Protein AF-A0A2D4WVD5-F1 (afdb_monomer_lite)

Radius of gyration: 15.57 Å; chains: 1; bounding box: 39×31×41 Å

Secondary structure (DSSP, 8-state):
-HHHHHHHHHHHHHH-BSSSSSS-BEEEEEEEEEEEESSTT-TTS-EEEEEEEEEEEEESSHHHHHHHHHHHHHSHHHHHHHHHHHHHH-S----S-------

Foldseek 3Di:
DVVLVVVVVVLC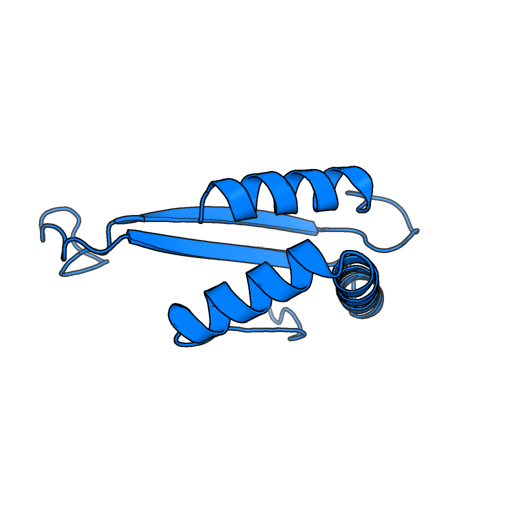VVAEDCDDDDAFHWVDWDKDKDFAAPDPVDPPRDGPPDMDIDIDTDGPDLVRLVVSVVSCVVVVVSVVVVVVCCVVPPPDDDGSDDDPDDD

Structure (mmCIF, N/CA/C/O backbone):
data_AF-A0A2D4WVD5-F1
#
_entry.id   AF-A0A2D4WVD5-F1
#
loop_
_atom_site.group_PDB
_atom_site.id
_atom_site.type_symbol
_atom_site.label_atom_id
_atom_site.label_alt_id
_atom_site.label_comp_id
_atom_site.label_asym_id
_atom_site.label_entity_id
_atom_site.label_seq_id
_atom_site.pdbx_PDB_ins_code
_atom_site.Cartn_x
_atom_site.Cartn_y
_atom_site.Cartn_z
_atom_site.occupancy
_atom_site.B_iso_or_equiv
_atom_site.auth_seq_id
_atom_site.auth_comp_id
_atom_site.auth_asym_id
_atom_site.auth_atom_id
_atom_site.pdbx_PDB_model_num
ATOM 1 N N . MET A 1 1 ? 0.119 10.874 7.615 1.00 92.88 1 MET A N 1
ATOM 2 C CA . MET A 1 1 ? -0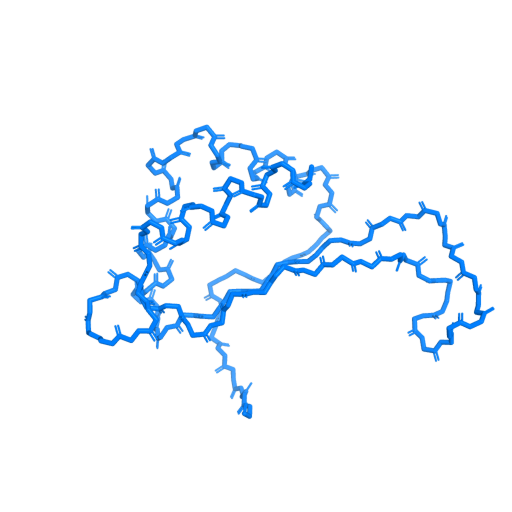.492 9.645 7.068 1.00 92.88 1 MET A CA 1
ATOM 3 C C . MET A 1 1 ? -1.086 9.939 5.703 1.00 92.88 1 MET A C 1
ATOM 5 O O . MET A 1 1 ? -0.572 9.413 4.736 1.00 92.88 1 MET A O 1
ATOM 9 N N . GLU A 1 2 ? -2.069 10.838 5.591 1.00 94.94 2 GLU A N 1
ATOM 10 C CA . GLU A 1 2 ? -2.646 11.220 4.285 1.00 94.94 2 GLU A CA 1
ATOM 11 C C . GLU A 1 2 ? -1.606 11.803 3.317 1.00 94.94 2 GLU A C 1
ATOM 13 O O . GLU A 1 2 ? -1.479 11.304 2.209 1.00 94.94 2 GLU A O 1
ATOM 18 N N . SER A 1 3 ? -0.757 12.729 3.775 1.00 96.94 3 SER A N 1
ATOM 19 C CA . SER A 1 3 ? 0.356 13.276 2.975 1.00 96.94 3 SER A CA 1
ATOM 20 C C . SER A 1 3 ? 1.318 12.210 2.426 1.00 96.94 3 SER A C 1
ATOM 22 O O . SER A 1 3 ? 1.836 12.333 1.316 1.00 96.94 3 SER A O 1
ATOM 24 N N . PHE A 1 4 ? 1.560 11.150 3.205 1.00 97.88 4 PHE A N 1
ATOM 25 C CA . PHE A 1 4 ? 2.380 10.023 2.771 1.00 97.88 4 PHE A CA 1
ATOM 26 C C . PHE A 1 4 ? 1.673 9.257 1.650 1.00 97.88 4 PHE A C 1
ATOM 28 O O . PHE A 1 4 ? 2.291 8.975 0.629 1.00 97.88 4 PHE A O 1
ATOM 35 N N . PHE A 1 5 ? 0.377 8.968 1.802 1.00 97.88 5 PHE A N 1
ATOM 36 C CA . PHE A 1 5 ? -0.393 8.272 0.771 1.00 97.88 5 PHE A CA 1
ATOM 37 C C . PHE A 1 5 ? -0.554 9.092 -0.510 1.00 97.88 5 PHE A C 1
ATOM 39 O O . PHE A 1 5 ? -0.463 8.510 -1.582 1.00 97.88 5 PHE A O 1
ATOM 46 N N . GLU A 1 6 ? -0.694 10.417 -0.433 1.00 97.94 6 GLU A N 1
ATOM 47 C CA . GLU A 1 6 ? -0.677 11.295 -1.615 1.00 97.94 6 GLU A CA 1
ATOM 48 C C . GLU A 1 6 ? 0.658 11.196 -2.369 1.00 97.94 6 GLU A C 1
ATOM 50 O O . GLU A 1 6 ? 0.693 11.038 -3.591 1.00 97.94 6 GLU A O 1
ATOM 55 N N . THR A 1 7 ? 1.771 11.230 -1.631 1.00 98.06 7 THR A N 1
ATOM 56 C CA . THR A 1 7 ? 3.116 11.078 -2.204 1.00 98.06 7 THR A CA 1
ATOM 57 C C . THR A 1 7 ? 3.302 9.684 -2.807 1.00 98.06 7 THR A C 1
ATOM 59 O O . THR A 1 7 ? 3.850 9.541 -3.901 1.00 98.06 7 THR A O 1
ATOM 62 N N . HIS A 1 8 ? 2.812 8.653 -2.117 1.00 98.31 8 HIS A N 1
ATOM 63 C CA . HIS A 1 8 ? 2.893 7.272 -2.568 1.00 98.31 8 HIS A CA 1
ATOM 64 C C . HIS A 1 8 ? 2.039 7.026 -3.819 1.00 98.31 8 HIS A C 1
ATOM 66 O O . HIS A 1 8 ? 2.501 6.393 -4.763 1.00 98.31 8 HIS A O 1
ATOM 72 N N . GLU A 1 9 ? 0.825 7.570 -3.880 1.00 98.19 9 GLU A N 1
ATOM 73 C CA . GLU A 1 9 ? -0.040 7.483 -5.058 1.00 98.19 9 GLU A CA 1
ATOM 74 C C . GLU A 1 9 ? 0.609 8.158 -6.272 1.00 98.19 9 GLU A C 1
ATOM 76 O O . GLU A 1 9 ? 0.615 7.586 -7.364 1.00 98.19 9 GLU A O 1
ATOM 81 N N . ALA A 1 10 ? 1.199 9.344 -6.093 1.00 98.31 10 ALA A N 1
ATOM 82 C CA . ALA A 1 10 ? 1.921 10.028 -7.163 1.00 98.31 10 ALA A CA 1
ATOM 83 C C . ALA A 1 10 ? 3.075 9.168 -7.704 1.00 98.31 10 ALA A C 1
ATOM 85 O O . ALA A 1 10 ? 3.219 9.025 -8.919 1.00 98.31 10 ALA A O 1
ATOM 86 N N . PHE A 1 11 ? 3.839 8.530 -6.813 1.00 98.44 11 PHE A N 1
ATOM 87 C CA . PHE A 1 11 ? 4.874 7.564 -7.180 1.00 98.44 11 PHE A CA 1
ATOM 88 C C . PHE A 1 11 ? 4.312 6.376 -7.976 1.00 98.44 11 PHE A C 1
ATOM 90 O O . PHE A 1 11 ? 4.877 6.019 -9.013 1.00 98.44 11 PHE A O 1
ATOM 97 N N . MET A 1 12 ? 3.196 5.786 -7.537 1.00 98.38 12 MET A N 1
ATOM 98 C CA . MET A 1 12 ? 2.564 4.666 -8.241 1.00 98.38 12 MET A CA 1
ATOM 99 C C . MET A 1 12 ? 2.145 5.069 -9.656 1.00 98.38 12 MET A C 1
ATOM 101 O O . MET A 1 12 ? 2.478 4.379 -10.613 1.00 98.38 12 MET A O 1
ATOM 105 N N . ARG A 1 13 ? 1.488 6.225 -9.807 1.00 98.19 13 ARG A N 1
ATOM 106 C CA . ARG A 1 13 ? 1.047 6.747 -11.113 1.00 98.19 13 ARG A CA 1
ATOM 107 C C . ARG A 1 13 ? 2.200 7.078 -12.055 1.00 98.19 13 ARG A C 1
ATOM 109 O O . ARG A 1 13 ? 2.041 6.963 -13.264 1.00 98.19 13 ARG A O 1
ATOM 116 N N . GLU A 1 14 ? 3.332 7.518 -11.517 1.00 98.19 14 GLU A N 1
ATOM 117 C CA . GLU A 1 14 ? 4.522 7.851 -12.302 1.00 98.19 14 GLU A CA 1
ATOM 118 C C . GLU A 1 14 ? 5.244 6.600 -12.820 1.00 98.19 14 GLU A C 1
ATOM 120 O O . GLU A 1 14 ? 5.820 6.629 -13.906 1.00 98.19 14 GLU A O 1
ATOM 125 N N . THR A 1 15 ? 5.249 5.515 -12.042 1.00 98.19 15 THR A N 1
ATOM 126 C CA . THR A 1 15 ? 6.201 4.411 -12.240 1.00 98.19 15 THR A CA 1
ATOM 127 C C . THR A 1 15 ? 5.576 3.056 -12.558 1.00 98.19 15 THR A C 1
ATOM 129 O O . THR A 1 15 ? 6.302 2.157 -12.979 1.00 98.19 15 THR A O 1
ATOM 132 N N . HIS A 1 16 ? 4.265 2.894 -12.374 1.00 98.44 16 HIS A N 1
ATOM 133 C CA . HIS A 1 16 ? 3.570 1.625 -12.577 1.00 98.44 16 HIS A CA 1
ATOM 134 C C . HIS A 1 16 ? 2.648 1.670 -13.787 1.00 98.44 16 HIS A C 1
ATOM 136 O O . HIS A 1 16 ? 1.991 2.673 -14.069 1.00 98.44 16 HIS A O 1
ATOM 142 N N . TYR A 1 17 ? 2.547 0.531 -14.460 1.00 97.94 17 TYR A N 1
ATOM 143 C CA . TYR A 1 17 ? 1.572 0.305 -15.515 1.00 97.94 17 TYR A CA 1
ATOM 144 C C . TYR A 1 17 ? 0.359 -0.445 -14.952 1.00 97.94 17 TYR A C 1
ATOM 146 O O . TYR A 1 17 ? 0.466 -1.163 -13.961 1.00 97.94 17 TYR A O 1
ATOM 154 N N . ILE A 1 18 ? -0.802 -0.294 -15.591 1.00 97.12 18 ILE A N 1
ATOM 155 C CA . ILE A 1 18 ? -2.026 -1.047 -15.243 1.00 97.12 18 ILE A CA 1
ATOM 156 C C . ILE A 1 18 ? -2.286 -2.222 -16.197 1.00 97.12 18 ILE A C 1
ATOM 158 O O . ILE A 1 18 ? -3.181 -3.029 -15.971 1.00 97.12 18 ILE A O 1
ATOM 162 N N . GLU A 1 19 ? -1.505 -2.309 -17.271 1.00 94.94 19 GLU A N 1
ATOM 163 C CA . GLU A 1 19 ? -1.556 -3.358 -18.283 1.00 94.94 19 GLU A CA 1
ATOM 164 C C . GLU A 1 19 ? -0.218 -3.424 -19.036 1.00 94.94 19 GLU A C 1
ATOM 166 O O . GLU A 1 19 ? 0.627 -2.535 -18.914 1.00 94.94 19 GLU A O 1
ATOM 171 N N . GLY A 1 20 ? -0.035 -4.465 -19.849 1.00 94.81 20 GLY A N 1
ATOM 172 C CA . GLY A 1 20 ? 1.169 -4.662 -20.655 1.00 94.81 20 GLY A CA 1
ATOM 173 C C . GLY A 1 20 ? 2.171 -5.632 -20.028 1.00 94.81 20 GLY A C 1
ATOM 174 O O . GLY A 1 20 ? 1.842 -6.387 -19.120 1.00 94.81 20 GLY A O 1
ATOM 175 N N .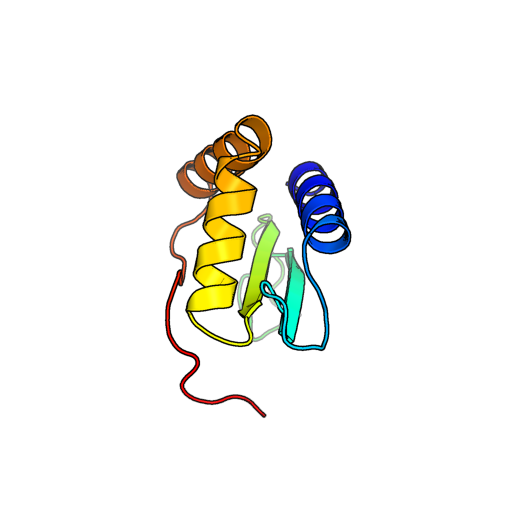 ALA A 1 21 ? 3.386 -5.653 -20.581 1.00 93.31 21 ALA A N 1
ATOM 176 C CA . ALA A 1 21 ? 4.436 -6.617 -20.225 1.00 93.31 21 ALA A CA 1
ATOM 177 C C . ALA A 1 21 ? 5.664 -5.978 -19.551 1.00 93.31 21 ALA A C 1
ATOM 179 O O . ALA A 1 21 ? 6.643 -6.668 -19.272 1.00 93.31 21 ALA A O 1
ATOM 180 N N . VAL A 1 22 ? 5.646 -4.658 -19.342 1.00 96.50 22 VAL A N 1
ATOM 181 C CA . VAL A 1 22 ? 6.739 -3.933 -18.687 1.00 96.50 22 VAL A CA 1
ATOM 182 C C . VAL A 1 22 ? 6.382 -3.779 -17.216 1.00 96.50 22 VAL A C 1
ATOM 184 O O . VAL A 1 22 ? 5.418 -3.103 -16.882 1.00 96.50 22 VAL A O 1
ATOM 187 N N . GLU A 1 23 ? 7.155 -4.417 -16.344 1.00 97.56 23 GLU A N 1
ATOM 188 C CA . GLU A 1 23 ? 6.966 -4.319 -14.897 1.00 97.56 23 GLU A CA 1
ATOM 189 C C . GLU A 1 23 ? 7.463 -2.958 -14.349 1.00 97.56 23 GLU A C 1
ATOM 191 O O . GLU A 1 23 ? 8.417 -2.393 -14.898 1.00 97.56 23 GLU A O 1
ATOM 196 N N . PRO A 1 24 ? 6.864 -2.430 -13.262 1.00 97.94 24 PRO A N 1
ATOM 197 C CA . PRO A 1 24 ? 5.829 -3.064 -12.443 1.00 97.94 24 PRO A CA 1
ATOM 198 C C . PRO A 1 24 ? 4.404 -2.831 -12.978 1.00 97.94 24 PRO A C 1
ATOM 200 O O . PRO A 1 24 ? 3.951 -1.693 -13.117 1.00 97.94 24 PRO A O 1
ATOM 203 N N . VAL A 1 25 ? 3.675 -3.920 -13.226 1.00 98.31 25 VAL A N 1
ATOM 204 C CA . VAL A 1 25 ? 2.243 -3.912 -13.539 1.00 98.31 25 VAL A CA 1
ATOM 205 C C . VAL A 1 25 ? 1.460 -4.124 -12.246 1.00 98.31 25 VAL A C 1
ATOM 207 O O . VAL A 1 25 ? 1.524 -5.190 -11.624 1.00 98.31 25 VAL A O 1
ATOM 210 N N . VAL A 1 26 ? 0.715 -3.101 -11.830 1.00 97.88 26 VAL A N 1
ATOM 211 C CA . VAL A 1 26 ? -0.132 -3.135 -10.634 1.00 97.88 26 VAL A CA 1
ATOM 212 C C . VAL A 1 26 ? -1.555 -3.556 -11.009 1.00 97.88 26 VAL A C 1
ATOM 214 O O . VAL A 1 26 ? -2.226 -2.908 -11.807 1.00 97.88 26 VAL A O 1
ATOM 217 N N . LEU A 1 27 ? -2.019 -4.659 -10.425 1.00 96.94 27 LEU A N 1
ATOM 218 C CA . LEU A 1 27 ? -3.369 -5.203 -10.609 1.00 96.94 27 LEU A CA 1
ATOM 219 C C . LEU A 1 27 ? -4.374 -4.604 -9.621 1.00 96.94 27 LEU A C 1
ATOM 221 O O . LEU A 1 27 ? -5.563 -4.510 -9.914 1.00 96.94 27 LEU A O 1
ATOM 225 N N . CYS A 1 28 ? -3.906 -4.217 -8.436 1.00 97.06 28 CYS A N 1
ATOM 226 C CA . CYS A 1 28 ? -4.710 -3.545 -7.425 1.00 97.06 28 CYS A CA 1
ATOM 227 C C . CYS A 1 28 ? -3.843 -2.547 -6.667 1.00 97.06 28 CYS A C 1
ATOM 229 O O . CYS A 1 28 ? -2.765 -2.904 -6.197 1.00 97.06 28 CYS A O 1
ATOM 231 N N . TYR A 1 29 ? -4.343 -1.323 -6.532 1.00 98.06 29 TYR A N 1
ATOM 232 C CA . TYR A 1 29 ? -3.831 -0.319 -5.612 1.00 98.06 29 TYR A CA 1
ATOM 233 C C . TYR A 1 29 ? -5.020 0.277 -4.869 1.00 98.06 29 TYR A C 1
ATOM 235 O O . TYR A 1 29 ? -5.862 0.945 -5.471 1.00 98.06 29 TYR A O 1
ATOM 243 N N . ALA A 1 30 ? -5.110 0.015 -3.570 1.00 97.94 30 ALA A N 1
ATOM 244 C CA . ALA A 1 30 ? -6.190 0.515 -2.735 1.00 97.94 30 ALA A CA 1
ATOM 245 C C . ALA A 1 30 ? -5.634 1.089 -1.435 1.00 97.94 30 ALA A C 1
ATOM 247 O O . ALA A 1 30 ? -4.978 0.384 -0.669 1.00 97.94 30 ALA A O 1
ATOM 248 N N . VAL A 1 31 ? -5.952 2.355 -1.169 1.00 97.94 31 VAL A N 1
ATOM 249 C CA . VAL A 1 31 ? -5.744 2.998 0.130 1.00 97.94 31 VAL A CA 1
ATOM 250 C C . VAL A 1 31 ? -7.093 3.080 0.832 1.00 97.94 31 VAL A C 1
ATOM 252 O O . VAL A 1 31 ? -8.081 3.542 0.264 1.00 97.94 31 VAL A O 1
ATOM 255 N N . MET A 1 32 ? -7.142 2.607 2.070 1.00 97.25 32 MET A N 1
ATOM 256 C CA . MET A 1 32 ? -8.347 2.524 2.886 1.00 97.25 32 MET A CA 1
ATOM 257 C C . MET A 1 32 ? -8.160 3.358 4.148 1.00 97.25 32 MET A C 1
ATOM 259 O O . MET A 1 32 ? -7.088 3.362 4.755 1.00 97.25 32 MET A O 1
ATOM 263 N N . LYS A 1 33 ? -9.232 4.027 4.566 1.00 96.44 33 LYS A N 1
ATOM 264 C CA . LYS A 1 33 ? -9.316 4.774 5.820 1.00 96.44 33 LYS A CA 1
ATOM 265 C C . LYS A 1 33 ? -10.640 4.438 6.491 1.00 96.44 33 LYS A C 1
ATOM 267 O O . LYS A 1 33 ? -11.679 4.473 5.837 1.00 96.44 33 LYS A O 1
ATOM 272 N N . SER A 1 34 ? -10.604 4.137 7.782 1.00 95.38 34 SER A N 1
ATOM 273 C CA . SER A 1 34 ? -11.802 3.858 8.577 1.00 95.38 34 SER A CA 1
ATOM 274 C C . SER A 1 34 ? -11.604 4.335 10.013 1.00 95.38 34 SER A C 1
ATOM 276 O O . SER A 1 34 ? -10.479 4.254 10.512 1.00 95.38 34 SER A O 1
ATOM 278 N N . PRO A 1 35 ? -12.652 4.785 10.722 1.00 96.31 35 PRO A N 1
ATOM 279 C CA . PRO A 1 35 ? -12.607 4.748 12.178 1.00 96.31 35 PRO A CA 1
ATOM 280 C C . PRO A 1 35 ? -12.414 3.302 12.660 1.00 96.31 35 PRO A C 1
ATOM 282 O O . PRO A 1 35 ? -12.832 2.346 11.995 1.00 96.31 35 PRO A O 1
ATOM 285 N N . GLU A 1 36 ? -11.759 3.134 13.805 1.00 96.50 36 GLU A N 1
ATOM 286 C CA . GLU A 1 36 ? -11.741 1.856 14.514 1.00 96.50 36 GLU A CA 1
ATOM 287 C C . GLU A 1 36 ? -13.010 1.742 15.370 1.00 96.50 36 GLU A C 1
ATOM 289 O O . GLU A 1 36 ? -13.233 2.538 16.284 1.00 96.50 36 GLU A O 1
ATOM 294 N N . PHE A 1 37 ? -13.854 0.757 15.067 1.00 96.75 37 PHE A N 1
ATOM 295 C CA . PHE A 1 37 ? -15.077 0.485 15.821 1.00 96.75 37 PHE A CA 1
ATOM 296 C C . PHE A 1 37 ? -14.794 -0.375 17.056 1.00 96.75 37 PHE A C 1
ATOM 298 O O . PHE A 1 37 ? -13.943 -1.264 17.009 1.00 96.75 37 PHE A O 1
ATOM 305 N N . ASN A 1 38 ? -15.567 -0.184 18.133 1.00 97.50 38 ASN A N 1
ATOM 306 C CA . ASN A 1 38 ? -15.505 -1.070 19.307 1.00 97.50 38 ASN A CA 1
ATOM 307 C C . ASN A 1 38 ? -15.866 -2.520 18.939 1.00 97.50 38 ASN A C 1
ATOM 309 O O . ASN A 1 38 ? -15.315 -3.467 19.499 1.00 97.50 38 ASN A O 1
ATOM 313 N N . ASN A 1 39 ? -16.782 -2.692 17.981 1.00 96.88 39 ASN A N 1
ATOM 314 C CA . ASN A 1 39 ? -17.076 -3.959 17.324 1.00 96.88 39 ASN A CA 1
ATOM 315 C C . ASN A 1 39 ? -17.118 -3.749 15.796 1.00 96.88 39 ASN A C 1
ATOM 317 O O . ASN A 1 39 ? -18.056 -3.124 15.300 1.00 96.88 39 ASN A O 1
ATOM 321 N N . PRO A 1 40 ? -16.168 -4.305 15.019 1.00 94.56 40 PRO A N 1
ATOM 322 C CA . PRO A 1 40 ? -16.104 -4.102 13.568 1.00 94.56 40 PRO A CA 1
ATOM 323 C C . PRO A 1 40 ? -17.275 -4.728 12.793 1.00 94.56 40 PRO A C 1
ATOM 325 O O . PRO A 1 40 ? -17.428 -4.462 11.605 1.00 94.56 40 PRO A O 1
ATOM 328 N N . LEU A 1 41 ? -18.096 -5.562 13.441 1.00 96.38 41 LEU A N 1
ATOM 329 C CA . LEU A 1 41 ? -19.292 -6.173 12.856 1.00 96.38 41 LEU A CA 1
ATOM 330 C C . LEU A 1 41 ? -20.595 -5.470 13.275 1.00 96.38 41 LEU A C 1
ATOM 332 O O . LEU A 1 41 ? -21.668 -5.891 12.848 1.00 96.38 41 LEU A O 1
ATOM 336 N N . ASP A 1 42 ? -20.519 -4.424 14.105 1.00 95.88 42 ASP A N 1
ATOM 337 C CA . ASP A 1 42 ? -21.670 -3.631 14.540 1.00 95.88 42 ASP A CA 1
ATOM 338 C C . ASP A 1 42 ? -21.402 -2.126 14.348 1.00 95.88 42 ASP A C 1
ATOM 340 O O . ASP A 1 42 ? -20.685 -1.518 15.151 1.00 95.88 42 ASP A O 1
ATOM 344 N N . PRO A 1 43 ? -22.012 -1.490 13.330 1.00 89.25 43 PRO A N 1
ATOM 345 C CA . PRO A 1 43 ? -21.800 -0.072 13.045 1.00 89.25 43 PRO A CA 1
ATOM 346 C C . PRO A 1 43 ? -22.347 0.860 14.137 1.00 89.25 43 PRO A C 1
ATOM 348 O O . PRO A 1 43 ? -21.994 2.036 14.158 1.00 89.25 43 PRO A O 1
ATOM 351 N N . ASN A 1 44 ? -23.187 0.366 15.053 1.00 96.06 44 ASN A N 1
ATOM 352 C CA . ASN A 1 44 ? -23.726 1.159 16.161 1.00 96.06 44 ASN A CA 1
ATOM 353 C C . ASN A 1 44 ? -22.890 1.044 17.444 1.00 96.06 44 ASN A C 1
ATOM 355 O O . ASN A 1 44 ? -23.214 1.692 18.438 1.00 96.06 44 ASN A O 1
ATOM 359 N N . SER A 1 45 ? -21.813 0.252 17.439 1.00 96.69 45 SER A N 1
ATOM 360 C CA . SER A 1 45 ? -20.968 0.024 18.620 1.00 96.69 45 SER A CA 1
ATOM 361 C C . SER A 1 45 ? -20.147 1.246 19.053 1.00 96.69 45 SER A C 1
ATOM 363 O O . SER A 1 45 ? -19.485 1.221 20.094 1.00 96.69 45 SER A O 1
ATOM 365 N N . GLY A 1 46 ? -20.193 2.327 18.272 1.00 97.19 46 GLY A N 1
ATOM 366 C CA . GLY A 1 46 ? -19.336 3.489 18.447 1.00 97.19 46 GLY A CA 1
ATOM 367 C C . GLY A 1 46 ? -17.880 3.193 18.084 1.00 97.19 46 GLY A C 1
ATOM 368 O O . GLY A 1 46 ? -17.519 2.098 17.650 1.00 97.19 46 GLY A O 1
ATOM 369 N N . GLU A 1 47 ? -17.032 4.195 18.272 1.00 97.88 47 GLU A N 1
ATOM 370 C CA . GLU A 1 47 ? -15.629 4.177 17.856 1.00 97.88 47 GLU A CA 1
ATOM 371 C C . GLU A 1 47 ? -14.697 4.162 19.075 1.00 97.88 47 GLU A C 1
ATOM 373 O O . GLU A 1 47 ? -15.072 4.612 20.161 1.00 97.88 47 GLU A O 1
ATOM 378 N N . THR A 1 48 ? -13.467 3.681 18.898 1.00 97.44 48 THR A N 1
ATOM 379 C CA . THR A 1 48 ? -12.411 3.729 19.928 1.00 97.44 48 THR A CA 1
ATOM 380 C C . THR A 1 48 ? -11.724 5.098 19.996 1.00 97.44 48 THR A C 1
ATOM 382 O O . THR A 1 48 ? -11.016 5.399 20.956 1.00 97.44 48 THR A O 1
ATOM 385 N N . GLY A 1 49 ? -11.915 5.931 18.967 1.00 97.25 49 GLY A N 1
ATOM 386 C CA . GLY A 1 49 ? -11.187 7.182 18.748 1.00 97.25 49 GLY A CA 1
ATOM 387 C C . GLY A 1 49 ? -9.904 7.023 17.923 1.00 97.25 49 GLY A C 1
ATOM 388 O O . GLY A 1 49 ? -9.284 8.029 17.575 1.00 97.25 49 GLY A O 1
ATOM 389 N N . HIS A 1 50 ? -9.501 5.798 17.566 1.00 96.12 50 HIS A N 1
ATOM 390 C CA . HIS A 1 50 ? -8.413 5.570 16.615 1.00 96.12 50 HIS A CA 1
ATOM 391 C C . HIS A 1 50 ? -8.901 5.613 15.162 1.00 96.12 50 HIS A C 1
ATOM 393 O O . HIS A 1 50 ? -10.063 5.360 14.846 1.00 96.12 50 HIS A O 1
ATOM 399 N N . THR A 1 51 ? -7.973 5.902 14.250 1.00 96.38 51 THR A N 1
ATOM 400 C CA . THR A 1 51 ? -8.195 5.807 12.804 1.00 96.38 51 THR A CA 1
ATOM 401 C C . THR A 1 51 ? -7.321 4.702 12.234 1.00 96.38 51 THR A C 1
ATOM 403 O O . THR A 1 51 ? -6.100 4.727 12.396 1.00 96.38 51 THR A O 1
ATOM 406 N N . LEU A 1 52 ? -7.944 3.763 11.532 1.00 96.00 52 LEU A N 1
ATOM 407 C CA . LEU A 1 52 ? -7.273 2.716 10.780 1.00 96.00 52 LEU A CA 1
ATOM 408 C C . LEU A 1 52 ? -6.930 3.227 9.384 1.00 96.00 52 LEU A C 1
ATOM 410 O O . LEU A 1 52 ? -7.767 3.817 8.696 1.00 96.00 52 LEU A O 1
ATOM 414 N N . TYR A 1 53 ? -5.703 2.943 8.964 1.00 96.88 53 TYR A N 1
ATOM 415 C CA . TYR A 1 53 ? -5.250 3.120 7.593 1.00 96.88 53 TYR A CA 1
ATOM 416 C C . TYR A 1 53 ? -4.752 1.782 7.072 1.00 96.88 53 TYR A C 1
ATOM 418 O O . TYR A 1 53 ? -4.039 1.065 7.775 1.00 96.88 53 TYR A O 1
ATOM 426 N N . GLY A 1 54 ? -5.117 1.458 5.839 1.00 96.12 54 GLY A N 1
ATOM 427 C CA . GLY A 1 54 ? -4.640 0.269 5.152 1.00 96.12 54 GLY A CA 1
ATOM 428 C C . GLY A 1 54 ? -4.212 0.611 3.738 1.00 96.12 54 GLY A C 1
ATOM 429 O O . GLY A 1 54 ? -4.783 1.497 3.106 1.00 96.12 54 GLY A O 1
ATOM 430 N N . ILE A 1 55 ? -3.230 -0.123 3.237 1.00 96.88 55 ILE A N 1
ATOM 431 C CA . ILE A 1 55 ? -2.858 -0.118 1.829 1.00 96.88 55 ILE A CA 1
ATOM 432 C C . ILE A 1 55 ? -2.802 -1.560 1.340 1.00 96.88 55 ILE A C 1
ATOM 434 O O . ILE A 1 55 ? -2.376 -2.458 2.068 1.00 96.88 55 ILE A O 1
ATOM 438 N N . THR A 1 56 ? -3.309 -1.807 0.141 1.00 97.31 56 THR A N 1
ATOM 439 C CA . THR A 1 56 ? -3.232 -3.105 -0.525 1.00 97.31 56 THR A CA 1
ATOM 440 C C . THR A 1 56 ? -2.722 -2.905 -1.932 1.00 97.31 56 THR A C 1
ATOM 442 O O . THR A 1 56 ? -3.271 -2.115 -2.700 1.00 97.31 56 THR A O 1
ATOM 445 N N . GLU A 1 57 ? -1.675 -3.655 -2.242 1.00 97.69 57 GLU A N 1
ATOM 446 C CA . GLU A 1 57 ? -0.996 -3.643 -3.524 1.00 97.69 57 GLU A CA 1
ATOM 447 C C . GLU A 1 57 ? -0.876 -5.077 -4.020 1.00 97.69 57 GLU A C 1
ATOM 449 O O . GLU A 1 57 ? -0.361 -5.949 -3.318 1.00 97.69 57 GLU A O 1
ATOM 454 N N . ILE A 1 58 ? -1.381 -5.327 -5.224 1.00 97.69 58 ILE A N 1
ATOM 455 C CA . ILE A 1 58 ? -1.262 -6.621 -5.894 1.00 97.69 58 ILE A CA 1
ATOM 456 C C . ILE A 1 58 ? -0.590 -6.376 -7.232 1.00 97.69 58 ILE A C 1
ATOM 458 O O . ILE A 1 58 ? -1.058 -5.557 -8.020 1.00 97.69 58 ILE A O 1
ATOM 462 N N . TYR A 1 59 ? 0.489 -7.106 -7.482 1.00 97.62 59 TYR A N 1
ATOM 463 C CA . TYR A 1 59 ? 1.273 -7.027 -8.709 1.00 97.62 59 TYR A CA 1
ATOM 464 C C . TYR A 1 59 ? 1.012 -8.240 -9.595 1.00 97.62 59 TYR A C 1
ATOM 466 O O . TYR A 1 59 ? 0.607 -9.298 -9.107 1.00 97.62 59 TYR A O 1
ATOM 474 N N . ASN A 1 60 ? 1.271 -8.087 -10.891 1.00 95.81 60 ASN A N 1
ATOM 475 C CA . ASN A 1 60 ? 1.121 -9.148 -11.888 1.00 95.81 60 ASN A CA 1
ATOM 476 C C . ASN A 1 60 ? 1.979 -10.392 -11.583 1.00 95.81 60 ASN A C 1
ATOM 478 O O . ASN A 1 60 ? 1.589 -11.517 -11.888 1.00 95.81 60 ASN A O 1
ATOM 482 N N . GLY A 1 61 ? 3.117 -10.200 -10.915 1.00 94.94 61 GLY A N 1
ATOM 483 C CA . GLY A 1 61 ? 4.002 -11.276 -10.493 1.00 94.94 61 GLY A CA 1
ATOM 484 C C . GLY A 1 61 ? 5.045 -10.822 -9.468 1.00 94.94 61 GLY A C 1
ATOM 485 O O . GLY A 1 61 ? 5.087 -9.642 -9.095 1.00 94.94 61 GLY A O 1
ATOM 486 N N . PRO A 1 62 ? 5.898 -11.750 -8.996 1.00 95.62 62 PRO A N 1
ATOM 487 C CA . PRO A 1 62 ? 6.973 -11.433 -8.059 1.00 95.62 62 PRO A CA 1
ATOM 488 C C . PRO A 1 62 ? 7.983 -10.432 -8.636 1.00 95.62 62 PRO A C 1
ATOM 490 O O . PRO A 1 62 ? 8.519 -9.621 -7.882 1.00 95.62 62 PRO A O 1
ATOM 493 N N . GLU A 1 63 ? 8.206 -10.427 -9.953 1.00 96.19 63 GLU A N 1
ATOM 494 C CA . GLU A 1 63 ? 9.072 -9.462 -10.636 1.00 96.19 63 GLU A CA 1
ATOM 495 C C . GLU A 1 63 ? 8.531 -8.032 -10.507 1.00 96.19 63 GLU A C 1
ATOM 497 O O . GLU A 1 63 ? 9.287 -7.115 -10.186 1.00 96.19 63 GLU A O 1
ATOM 502 N N . GLY A 1 64 ? 7.217 -7.848 -10.677 1.00 97.00 64 GLY A N 1
ATOM 503 C CA . GLY A 1 64 ? 6.548 -6.560 -10.483 1.00 97.00 64 GLY A CA 1
ATOM 504 C C . GLY A 1 64 ? 6.666 -6.052 -9.051 1.00 97.00 64 GLY A C 1
ATOM 505 O O . GLY A 1 64 ? 7.085 -4.917 -8.826 1.00 97.00 64 GLY A O 1
ATOM 506 N N . ALA A 1 65 ? 6.403 -6.920 -8.070 1.00 96.88 65 ALA A N 1
ATOM 507 C CA . ALA A 1 65 ? 6.567 -6.578 -6.658 1.00 96.88 65 ALA A CA 1
ATOM 508 C C . ALA A 1 65 ? 8.027 -6.227 -6.311 1.00 96.88 65 ALA A C 1
ATOM 510 O O . ALA A 1 65 ? 8.288 -5.281 -5.568 1.00 96.88 65 ALA A O 1
ATOM 511 N N . GLN A 1 66 ? 9.002 -6.952 -6.867 1.00 96.50 66 GLN A N 1
ATOM 512 C CA . GLN A 1 66 ? 10.418 -6.653 -6.660 1.00 96.50 66 GLN A CA 1
ATOM 513 C C . GLN A 1 66 ? 10.810 -5.306 -7.283 1.00 96.50 66 GLN A C 1
ATOM 515 O O . GLN A 1 66 ? 11.525 -4.529 -6.647 1.00 96.50 66 GLN A O 1
ATOM 520 N N . MET A 1 67 ? 10.340 -5.015 -8.497 1.00 97.56 67 MET A N 1
ATOM 521 C CA . MET A 1 67 ? 10.609 -3.749 -9.180 1.00 97.56 67 MET A CA 1
ATOM 522 C C . MET A 1 67 ? 9.991 -2.563 -8.428 1.00 97.56 67 MET A C 1
ATOM 524 O O . MET A 1 67 ? 10.671 -1.556 -8.228 1.00 97.56 67 MET A O 1
ATOM 528 N N . HIS A 1 68 ? 8.759 -2.705 -7.922 1.00 97.50 68 HIS A N 1
ATOM 529 C CA . HIS A 1 68 ? 8.135 -1.726 -7.028 1.00 97.50 68 HIS A CA 1
ATOM 530 C C . HIS A 1 68 ? 9.043 -1.405 -5.829 1.00 97.50 68 HIS A C 1
ATOM 532 O O . HIS A 1 68 ? 9.365 -0.240 -5.583 1.00 97.50 68 HIS A O 1
ATOM 538 N N . MET A 1 69 ? 9.531 -2.436 -5.127 1.00 96.44 69 MET A N 1
ATOM 539 C CA . MET A 1 69 ? 10.408 -2.251 -3.965 1.00 96.44 69 MET A CA 1
ATOM 540 C C . MET A 1 69 ? 11.718 -1.541 -4.329 1.00 96.44 69 MET A C 1
ATOM 542 O O . MET A 1 69 ? 12.168 -0.669 -3.585 1.00 96.44 69 MET A O 1
ATOM 546 N N . GLN A 1 70 ? 12.326 -1.875 -5.471 1.00 97.50 70 GLN A N 1
ATOM 547 C CA . GLN A 1 70 ? 13.555 -1.225 -5.941 1.00 97.50 70 GLN A CA 1
ATOM 548 C C . GLN A 1 70 ? 13.336 0.259 -6.253 1.00 97.50 70 GLN A C 1
ATOM 550 O O . GLN A 1 70 ? 14.120 1.102 -5.814 1.00 97.50 70 GLN A O 1
ATOM 555 N N . LEU A 1 71 ? 12.267 0.592 -6.977 1.00 97.81 71 LEU A N 1
ATOM 556 C CA . LEU A 1 71 ? 11.912 1.973 -7.313 1.00 97.81 71 LEU A CA 1
ATOM 557 C C . LEU A 1 71 ? 11.590 2.793 -6.056 1.00 97.81 71 LEU A C 1
ATOM 559 O O . LEU A 1 71 ? 12.057 3.925 -5.914 1.00 97.81 71 LEU A O 1
ATOM 563 N N . GLY A 1 72 ? 10.864 2.202 -5.104 1.00 96.56 72 GLY A N 1
ATOM 564 C CA . GLY A 1 72 ? 10.595 2.813 -3.804 1.00 96.56 72 GLY A CA 1
ATOM 565 C C . GLY A 1 72 ? 11.883 3.121 -3.038 1.00 96.56 72 GLY A C 1
ATOM 566 O O . GLY A 1 72 ? 12.071 4.240 -2.571 1.00 96.56 72 GLY A O 1
ATOM 567 N N . GLN A 1 73 ? 12.827 2.177 -2.979 1.00 97.00 73 GLN A N 1
ATO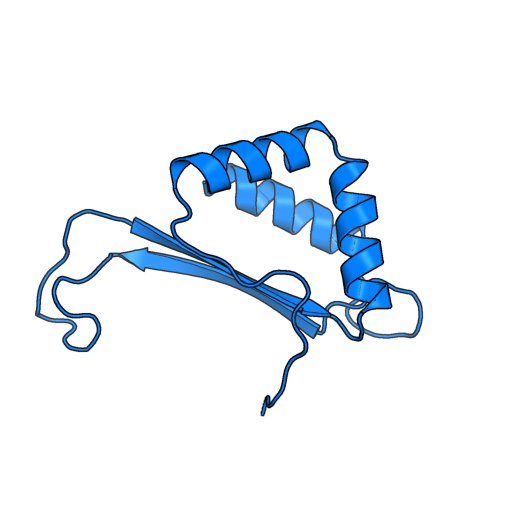M 568 C CA . GLN A 1 73 ? 14.126 2.373 -2.318 1.00 97.00 73 GLN A CA 1
ATOM 569 C C . GLN A 1 73 ? 14.989 3.461 -2.976 1.00 97.00 73 GLN A C 1
ATOM 571 O O . GLN A 1 73 ? 15.740 4.147 -2.282 1.00 97.00 73 GLN A O 1
ATOM 576 N N . GLN A 1 74 ? 14.865 3.669 -4.291 1.00 97.81 74 GLN A N 1
ATOM 577 C CA . GLN A 1 74 ? 15.518 4.785 -4.989 1.00 97.81 74 GLN A CA 1
ATOM 578 C C . GLN A 1 74 ? 14.932 6.147 -4.572 1.00 97.81 74 GLN A C 1
ATOM 580 O O . GLN A 1 74 ? 15.640 7.156 -4.565 1.00 97.81 74 GLN A O 1
ATOM 585 N N . ARG A 1 75 ? 13.662 6.188 -4.149 1.00 96.50 75 ARG A N 1
ATOM 586 C CA . ARG A 1 75 ? 13.004 7.349 -3.525 1.00 96.50 75 ARG A CA 1
ATOM 587 C C . ARG A 1 75 ? 13.273 7.365 -2.012 1.00 96.50 75 ARG A C 1
ATOM 589 O O . ARG A 1 75 ? 12.354 7.290 -1.198 1.00 96.50 75 ARG A O 1
ATOM 596 N N . ALA A 1 76 ? 14.545 7.503 -1.634 1.00 95.88 76 ALA A N 1
ATOM 597 C CA . ALA A 1 76 ? 15.026 7.303 -0.261 1.00 95.88 76 ALA A CA 1
ATOM 598 C C . ALA A 1 76 ? 14.217 8.031 0.834 1.00 95.88 76 ALA A C 1
ATOM 600 O O . ALA A 1 76 ? 13.958 7.448 1.883 1.00 95.88 76 ALA A O 1
ATOM 601 N N . ALA A 1 77 ? 13.789 9.277 0.597 1.00 97.06 77 ALA A N 1
ATOM 602 C CA . ALA A 1 77 ? 13.004 10.041 1.571 1.00 97.06 77 ALA A CA 1
ATOM 603 C C . ALA A 1 77 ? 11.613 9.428 1.823 1.00 97.06 77 ALA A C 1
ATOM 605 O O . ALA A 1 77 ? 11.234 9.227 2.975 1.00 97.06 77 ALA A O 1
ATOM 606 N N . MET A 1 78 ? 10.889 9.073 0.756 1.00 97.12 78 MET A N 1
ATOM 607 C CA . MET A 1 78 ? 9.571 8.436 0.850 1.00 97.12 78 MET A CA 1
ATOM 608 C C . MET A 1 78 ? 9.680 7.043 1.481 1.00 97.12 78 MET A C 1
ATOM 610 O O . MET A 1 78 ? 8.881 6.687 2.343 1.00 97.12 78 MET A O 1
ATOM 614 N N . PHE A 1 79 ? 10.704 6.268 1.109 1.00 96.62 79 PHE A N 1
ATOM 615 C CA . PHE A 1 79 ? 10.936 4.947 1.695 1.00 96.62 79 PHE A CA 1
ATOM 616 C C . PHE A 1 79 ? 11.272 5.026 3.190 1.00 96.62 79 PHE A C 1
ATOM 618 O O . PHE A 1 79 ? 10.761 4.240 3.986 1.00 96.62 79 PHE A O 1
ATOM 625 N N . ALA A 1 80 ? 12.091 5.999 3.597 1.00 97.38 80 ALA A N 1
ATOM 626 C CA . ALA A 1 80 ? 12.387 6.234 5.007 1.00 97.38 80 ALA A CA 1
ATOM 627 C C . ALA A 1 80 ? 11.133 6.641 5.799 1.00 97.38 80 ALA A C 1
ATOM 629 O O . ALA A 1 80 ? 10.951 6.181 6.927 1.00 97.38 80 ALA A O 1
ATOM 630 N N . GLU A 1 81 ? 10.253 7.457 5.211 1.00 97.81 81 GLU A N 1
ATOM 631 C CA . GLU A 1 81 ? 8.969 7.810 5.822 1.00 97.81 81 GLU A CA 1
ATOM 632 C C . GLU A 1 81 ? 8.069 6.580 5.994 1.00 97.81 81 GLU A C 1
ATOM 634 O O . GLU A 1 81 ? 7.548 6.375 7.092 1.00 97.81 81 GLU A O 1
ATOM 639 N N . LEU A 1 82 ? 7.955 5.718 4.974 1.00 95.81 82 LEU A N 1
ATOM 640 C CA . LEU A 1 82 ? 7.221 4.452 5.075 1.00 95.81 82 LEU A CA 1
ATOM 641 C C . LEU A 1 82 ? 7.733 3.618 6.253 1.00 95.81 82 LEU A C 1
ATOM 643 O O . LEU A 1 82 ? 6.946 3.245 7.121 1.00 95.81 82 LEU A O 1
ATOM 647 N N . VAL A 1 83 ? 9.048 3.380 6.322 1.00 95.69 83 VAL A N 1
ATOM 648 C CA . VAL A 1 83 ? 9.678 2.597 7.398 1.00 95.69 83 VAL A CA 1
ATOM 649 C C . VAL A 1 83 ? 9.365 3.195 8.771 1.00 95.69 83 VAL A C 1
ATOM 651 O O . VAL A 1 83 ? 8.998 2.462 9.694 1.00 95.69 83 VAL A O 1
ATOM 654 N N . ALA A 1 84 ? 9.462 4.519 8.914 1.00 97.81 84 ALA A N 1
ATOM 655 C CA . ALA A 1 84 ? 9.169 5.207 10.167 1.00 97.81 84 ALA A CA 1
ATOM 656 C C . ALA A 1 84 ? 7.690 5.082 10.571 1.00 97.81 84 ALA A C 1
ATOM 658 O O . ALA A 1 84 ? 7.388 4.811 11.737 1.00 97.81 84 ALA A O 1
ATOM 659 N N . LEU A 1 85 ? 6.764 5.243 9.621 1.00 96.94 85 LEU A N 1
ATOM 660 C CA . LEU A 1 85 ? 5.328 5.096 9.860 1.00 96.94 85 LEU A CA 1
ATOM 661 C C . LEU A 1 85 ? 4.971 3.656 10.230 1.00 96.94 85 LEU A C 1
ATOM 663 O O . LEU A 1 85 ? 4.250 3.446 11.207 1.00 96.94 85 LEU A O 1
ATOM 667 N N . THR A 1 86 ? 5.510 2.664 9.516 1.00 95.00 86 THR A N 1
ATOM 668 C CA . THR A 1 86 ? 5.252 1.253 9.820 1.00 95.00 86 THR A CA 1
ATOM 669 C C . THR A 1 86 ? 5.831 0.856 11.169 1.00 95.00 86 THR A C 1
ATOM 671 O O . THR A 1 86 ? 5.142 0.208 11.945 1.00 95.00 86 THR A O 1
ATOM 674 N N . ALA A 1 87 ? 7.041 1.307 11.509 1.00 96.12 87 ALA A N 1
ATOM 675 C CA . ALA A 1 87 ? 7.643 1.014 12.808 1.00 96.12 87 ALA A CA 1
ATOM 676 C C . ALA A 1 87 ? 6.836 1.605 13.974 1.00 96.12 87 ALA A C 1
ATOM 678 O O . ALA A 1 87 ? 6.816 1.041 15.066 1.00 96.12 87 ALA A O 1
ATOM 679 N N . LYS A 1 88 ? 6.179 2.748 13.751 1.00 97.31 88 LYS A N 1
ATOM 680 C CA . LYS A 1 88 ? 5.408 3.440 14.784 1.00 97.31 88 LYS A CA 1
ATOM 681 C C . LYS A 1 88 ? 3.979 2.918 14.934 1.00 97.31 88 LYS A C 1
ATOM 683 O O . LYS A 1 88 ? 3.476 2.889 16.053 1.00 97.31 88 LYS A O 1
ATOM 688 N N . TYR A 1 89 ? 3.317 2.578 13.830 1.00 96.00 89 TYR A N 1
ATOM 689 C CA . TYR A 1 89 ? 1.868 2.350 13.811 1.00 96.00 89 TYR A CA 1
ATOM 690 C C . TYR A 1 89 ? 1.448 0.961 13.318 1.00 96.00 89 TYR A C 1
ATOM 692 O O . TYR A 1 89 ? 0.326 0.543 13.592 1.00 96.00 89 TYR A O 1
ATOM 700 N N . CYS A 1 90 ? 2.302 0.244 12.584 1.00 95.19 90 CYS A N 1
ATOM 701 C CA . CYS A 1 90 ? 1.928 -1.026 11.972 1.00 95.19 90 CYS A CA 1
ATOM 702 C C . CYS A 1 90 ? 2.211 -2.190 12.928 1.00 95.19 90 CYS A C 1
ATOM 704 O O . CYS A 1 90 ? 3.362 -2.495 13.229 1.00 95.19 90 CYS A O 1
ATOM 706 N N . ILE A 1 91 ? 1.152 -2.857 13.392 1.00 92.31 91 ILE A N 1
ATOM 707 C CA . ILE A 1 91 ? 1.268 -4.048 14.249 1.00 92.31 91 ILE A CA 1
ATOM 708 C C . ILE A 1 91 ? 1.675 -5.277 13.421 1.00 92.31 91 ILE A C 1
ATOM 710 O O . ILE A 1 91 ? 2.419 -6.133 13.896 1.00 92.31 91 ILE A O 1
ATOM 714 N N . SER A 1 92 ? 1.183 -5.384 12.183 1.00 93.00 92 SER A N 1
ATOM 715 C CA . SER A 1 92 ? 1.469 -6.499 11.280 1.00 93.00 92 SER A CA 1
ATOM 716 C C . SER A 1 92 ? 1.193 -6.113 9.828 1.00 93.00 92 SER A C 1
ATOM 718 O O . SER A 1 92 ? 0.346 -5.263 9.559 1.00 93.00 92 SER A O 1
ATOM 720 N N . GLY A 1 93 ? 1.879 -6.767 8.892 1.00 92.31 93 GLY A N 1
ATOM 721 C CA . GLY A 1 93 ? 1.687 -6.584 7.459 1.00 92.31 93 GLY A CA 1
ATOM 722 C C . GLY A 1 93 ? 2.078 -7.832 6.672 1.00 92.31 93 GLY A C 1
ATOM 723 O O . GLY A 1 93 ? 2.827 -8.681 7.158 1.00 92.31 93 GLY A O 1
ATOM 724 N N . ILE A 1 94 ? 1.567 -7.932 5.447 1.00 93.62 94 ILE A N 1
ATOM 725 C CA . ILE A 1 94 ? 1.890 -8.997 4.495 1.00 93.62 94 ILE A CA 1
ATOM 726 C C . ILE A 1 94 ? 2.675 -8.354 3.355 1.00 93.62 94 ILE A C 1
ATOM 728 O O . ILE A 1 94 ? 2.138 -7.516 2.638 1.00 93.62 94 ILE A O 1
ATOM 732 N N . ILE A 1 95 ? 3.945 -8.730 3.198 1.00 90.44 95 ILE A N 1
ATOM 733 C CA . ILE A 1 95 ? 4.841 -8.166 2.180 1.00 90.44 95 ILE A CA 1
ATOM 734 C C . ILE A 1 95 ? 5.445 -9.317 1.375 1.00 90.44 95 ILE A C 1
ATOM 736 O O . ILE A 1 95 ? 5.970 -10.267 1.954 1.00 90.44 95 ILE A O 1
ATOM 740 N N . GLY A 1 96 ? 5.363 -9.238 0.043 1.00 88.25 96 GLY A N 1
ATOM 741 C CA . GLY A 1 96 ? 5.970 -10.218 -0.868 1.00 88.25 96 GLY A CA 1
ATOM 742 C C . GLY A 1 96 ? 5.327 -11.611 -0.855 1.00 88.25 96 GLY A C 1
ATOM 743 O O . GLY A 1 96 ? 5.952 -12.573 -1.294 1.00 88.25 96 GLY A O 1
ATOM 744 N N . ALA A 1 97 ? 4.103 -11.744 -0.338 1.00 93.81 97 ALA A N 1
ATOM 745 C CA . ALA A 1 97 ? 3.379 -13.012 -0.330 1.00 93.81 97 ALA A CA 1
ATOM 746 C C . ALA A 1 97 ? 2.628 -13.251 -1.650 1.00 93.81 97 ALA A C 1
ATOM 748 O O . ALA A 1 97 ? 2.133 -12.315 -2.276 1.00 93.81 97 ALA A O 1
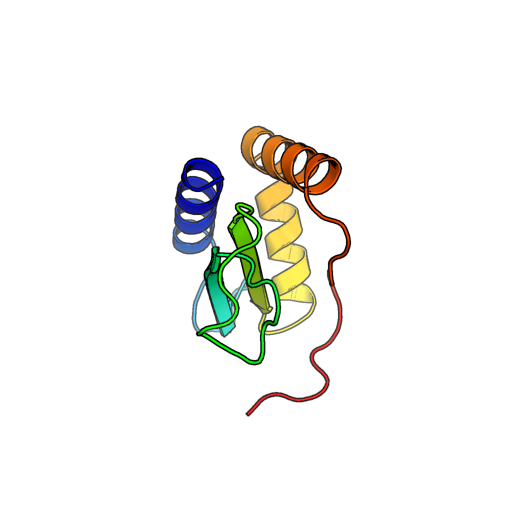ATOM 749 N N . ALA A 1 98 ? 2.492 -14.520 -2.040 1.00 94.62 98 ALA A N 1
ATOM 750 C CA . ALA A 1 98 ? 1.686 -14.906 -3.194 1.00 94.62 98 ALA A CA 1
ATOM 751 C C . ALA A 1 98 ? 0.181 -14.808 -2.889 1.00 94.62 98 ALA A C 1
ATOM 753 O O . ALA A 1 98 ? -0.283 -15.233 -1.826 1.00 94.62 98 ALA A O 1
ATOM 754 N N . VAL A 1 99 ? -0.599 -14.313 -3.855 1.00 94.56 99 VAL A N 1
ATOM 755 C CA . VAL A 1 99 ? -2.065 -14.348 -3.790 1.00 94.56 99 VAL A CA 1
ATOM 756 C C . VAL A 1 99 ? -2.539 -15.775 -4.058 1.00 94.56 99 VAL A C 1
ATOM 758 O O . VAL A 1 99 ? -2.375 -16.301 -5.154 1.00 94.56 99 VAL A O 1
ATOM 761 N N . MET A 1 100 ? -3.146 -16.411 -3.054 1.00 96.19 100 MET A N 1
ATOM 762 C CA . MET A 1 100 ? -3.627 -17.793 -3.180 1.00 96.19 100 MET A CA 1
ATOM 763 C C . MET A 1 100 ? -4.981 -17.893 -3.894 1.00 96.19 100 MET A C 1
ATOM 765 O O . MET A 1 10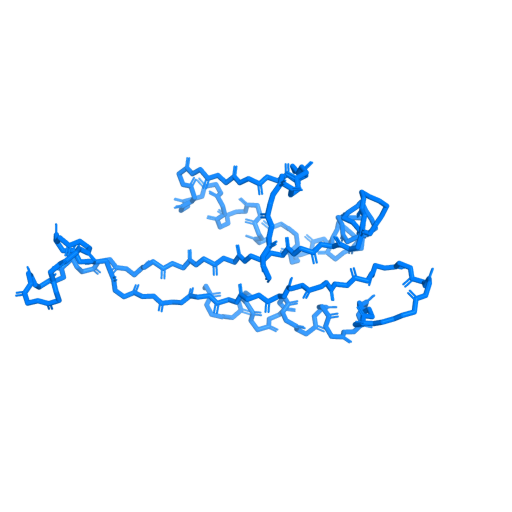0 ? -5.250 -18.896 -4.555 1.00 96.19 100 MET A O 1
ATOM 769 N N . ARG A 1 101 ? -5.856 -16.892 -3.722 1.00 94.81 101 ARG A N 1
ATOM 770 C CA . ARG A 1 101 ? -7.189 -16.789 -4.341 1.00 94.81 101 ARG A CA 1
ATOM 771 C C . ARG A 1 101 ? -7.586 -15.313 -4.462 1.00 94.81 101 ARG A C 1
ATOM 773 O O . ARG A 1 101 ? -7.343 -14.550 -3.535 1.00 94.81 101 ARG A O 1
ATOM 780 N N . SER A 1 102 ? -8.217 -14.952 -5.574 1.00 90.06 102 SER A N 1
ATOM 781 C CA . SER A 1 102 ? -8.866 -13.660 -5.842 1.00 90.06 102 SER A CA 1
ATOM 782 C C . SER A 1 102 ? -10.051 -13.926 -6.777 1.00 90.06 102 SER A C 1
ATOM 784 O O . SER A 1 102 ? -10.025 -14.936 -7.487 1.00 90.06 102 SER A O 1
ATOM 786 N N . MET A 1 103 ? -11.084 -13.083 -6.751 1.00 85.56 103 MET A N 1
ATOM 787 C CA . MET A 1 103 ? -12.238 -13.153 -7.661 1.00 85.56 103 MET A CA 1
ATOM 788 C C . MET A 1 103 ? -12.258 -11.960 -8.605 1.00 85.56 103 MET A C 1
ATOM 790 O O . MET A 1 103 ? -11.776 -10.891 -8.171 1.00 85.56 103 MET A O 1
#

pLDDT: mean 96.22, std 2.22, range [85.56, 98.44]

Sequence (103 aa):
MESFFETHEAFMRETHYIEGAVEPVVLCYAVMKSPEFNNPLDPNSGETGHTLYGITEIYNGPEGAQMHMQLGQQRAAMFAELVALTAKYCISGIIGAAVMRSM